Protein AF-A0A6A4HGK2-F1 (afdb_monomer_lite)

Sequence (133 aa):
MTDKCLGAQVQKRKSPIYAFFNAEPDVEFDNAGTASYIVFHCSTCRAQVKQGLQTSDKASTGALIRHAKFCWGEEAVNAVQGSKSIDKARDALKKFGKKSQSKLTAALRSVKGWAELFSTQPPSKQTIHVVTA

Secondary structure (DSSP, 8-state):
--HHHHHHHHTT---GGGGGB-SS-EEEE-TTS-EEEEEEEBTTT--EEEEESSSTTTT--HHHHHHHHHHH-HHHHHHHHT-S-HHHHHHHHHHH----THHHHHHHHTSTTHHHHS--S------------

Radius of gyration: 20.54 Å; chains: 1; bounding box: 51×46×52 Å

Foldseek 3Di:
DPPVVVVVLLVPDQQLLCLQWDSDWDFDADPVRHGFWTWTAGPQPRDTFTQGCPDPVNPDCPSSLVVCCVQVNPVLSVVSRPDRGNVVSNVVVVVSDRPDVVVVVVVLVPDPCSPVVDDPPDPDPPPPPPPDD

pLDDT: mean 72.95, std 16.95, range [35.44, 93.19]

Organism: NCBI:txid1447944

Structure (mmCIF, N/CA/C/O backbone):
data_AF-A0A6A4HGK2-F1
#
_entry.id   AF-A0A6A4HGK2-F1
#
loop_
_atom_site.group_PDB
_atom_site.id
_atom_site.type_symbol
_atom_site.label_atom_id
_atom_site.label_alt_id
_atom_site.label_comp_id
_atom_site.label_asym_id
_atom_site.label_entity_id
_atom_site.label_seq_id
_atom_site.pdbx_PDB_ins_code
_atom_site.Cartn_x
_atom_site.Cartn_y
_atom_site.Cartn_z
_atom_site.occupancy
_atom_site.B_iso_or_equiv
_atom_site.auth_seq_id
_atom_site.auth_comp_id
_atom_site.auth_asym_id
_atom_site.auth_atom_id
_atom_site.pdbx_PDB_model_num
ATOM 1 N N . MET A 1 1 ? 13.772 -16.734 -18.909 1.00 35.44 1 MET A N 1
ATOM 2 C CA . MET A 1 1 ? 14.214 -17.059 -17.526 1.00 35.44 1 MET A CA 1
ATOM 3 C C . MET A 1 1 ? 14.045 -15.902 -16.522 1.00 35.44 1 MET A C 1
ATOM 5 O O . MET A 1 1 ? 14.487 -16.033 -15.389 1.00 35.44 1 MET A O 1
ATOM 9 N N . THR A 1 2 ? 13.376 -14.799 -16.868 1.00 43.47 2 THR A N 1
ATOM 10 C CA . THR A 1 2 ? 13.310 -13.559 -16.060 1.00 43.47 2 THR A CA 1
ATOM 11 C C . THR A 1 2 ? 12.118 -13.466 -15.098 1.00 43.47 2 THR A C 1
ATOM 13 O O . THR A 1 2 ? 12.192 -12.740 -14.112 1.00 43.47 2 THR A O 1
ATOM 16 N N . ASP A 1 3 ? 11.063 -14.249 -15.320 1.00 41.59 3 ASP A N 1
ATOM 17 C CA . ASP A 1 3 ? 9.809 -14.171 -14.553 1.00 41.59 3 ASP A CA 1
ATOM 18 C C . ASP A 1 3 ? 9.937 -14.724 -13.112 1.00 41.59 3 ASP A C 1
ATOM 20 O O . ASP A 1 3 ? 9.478 -14.139 -12.130 1.00 41.59 3 ASP A O 1
ATOM 24 N N . LYS A 1 4 ? 10.697 -15.817 -12.950 1.00 39.50 4 LYS A N 1
ATOM 25 C CA . LYS A 1 4 ? 10.825 -16.554 -11.677 1.00 39.50 4 LYS A CA 1
ATOM 26 C C . LYS A 1 4 ? 11.646 -15.812 -10.610 1.00 39.50 4 LYS A C 1
ATOM 28 O O . LYS A 1 4 ? 11.382 -15.950 -9.416 1.00 39.50 4 LYS A O 1
ATOM 33 N N . CYS A 1 5 ? 12.633 -15.015 -11.024 1.00 43.06 5 CYS A N 1
ATOM 34 C CA . CYS A 1 5 ? 13.506 -14.264 -10.112 1.00 43.06 5 CYS A CA 1
ATOM 35 C C . CYS A 1 5 ? 12.821 -13.012 -9.540 1.00 43.06 5 CYS A C 1
ATOM 37 O O . CYS A 1 5 ? 13.136 -12.582 -8.429 1.00 43.06 5 CYS A O 1
ATOM 39 N N . LEU A 1 6 ? 11.862 -12.450 -10.280 1.00 49.12 6 LEU A N 1
ATOM 40 C CA . LEU A 1 6 ? 11.127 -11.250 -9.896 1.00 49.12 6 LEU A CA 1
ATOM 41 C C . LEU A 1 6 ? 10.060 -11.562 -8.836 1.00 49.12 6 LEU A C 1
ATOM 43 O O . LEU A 1 6 ? 9.984 -10.878 -7.812 1.00 49.12 6 LEU A O 1
ATOM 47 N N . GLY A 1 7 ? 9.340 -12.680 -9.005 1.00 46.69 7 GLY A N 1
ATOM 48 C CA . GLY A 1 7 ? 8.430 -13.214 -7.986 1.00 46.69 7 GLY A CA 1
ATOM 49 C C . GLY A 1 7 ? 9.133 -13.515 -6.653 1.00 46.69 7 GLY A C 1
ATOM 50 O O . GLY A 1 7 ? 8.592 -13.230 -5.583 1.00 46.69 7 GLY A O 1
ATOM 51 N N . ALA A 1 8 ? 10.385 -13.985 -6.695 1.00 42.53 8 ALA A N 1
ATOM 52 C CA . ALA A 1 8 ? 11.184 -14.256 -5.498 1.00 42.53 8 ALA A CA 1
ATOM 53 C C . ALA A 1 8 ? 11.617 -12.982 -4.733 1.00 42.53 8 ALA A C 1
ATOM 55 O O . ALA A 1 8 ? 11.755 -13.015 -3.508 1.00 42.53 8 ALA A O 1
ATOM 56 N N . GLN A 1 9 ? 11.806 -11.846 -5.419 1.00 48.97 9 GLN A N 1
ATOM 57 C CA . GLN A 1 9 ? 12.147 -10.555 -4.792 1.00 48.97 9 GLN A CA 1
ATOM 58 C C . GLN A 1 9 ? 10.925 -9.892 -4.131 1.00 48.97 9 GLN A C 1
ATOM 60 O O . GLN A 1 9 ? 11.051 -9.309 -3.052 1.00 48.97 9 GLN A O 1
ATOM 65 N N . VAL A 1 10 ? 9.727 -10.038 -4.713 1.00 50.34 10 VAL A N 1
ATOM 66 C CA . VAL A 1 10 ? 8.464 -9.594 -4.090 1.00 50.34 10 VAL A CA 1
ATOM 67 C C . VAL A 1 10 ? 8.172 -10.381 -2.802 1.00 50.34 10 VAL A C 1
ATOM 69 O O . VAL A 1 10 ? 7.734 -9.792 -1.813 1.00 50.34 10 VAL A O 1
ATOM 72 N N . GLN A 1 11 ? 8.498 -11.678 -2.768 1.00 49.38 11 GLN A N 1
ATOM 73 C CA . GLN A 1 11 ? 8.216 -12.587 -1.645 1.00 49.38 11 GLN A CA 1
ATOM 74 C C . GLN A 1 11 ? 9.076 -12.370 -0.388 1.00 49.38 11 GLN A C 1
ATOM 76 O O . GLN A 1 11 ? 8.726 -12.861 0.684 1.00 49.38 11 GLN A O 1
ATOM 81 N N . LYS A 1 12 ? 10.179 -11.612 -0.454 1.00 59.62 12 LYS A N 1
ATOM 82 C CA . LYS A 1 12 ? 11.090 -11.430 0.697 1.00 59.62 12 LYS A CA 1
ATOM 83 C C . LYS A 1 12 ? 10.748 -10.245 1.608 1.00 59.62 12 LYS A C 1
ATOM 85 O O . LYS A 1 12 ? 11.533 -9.889 2.488 1.00 59.62 12 LYS A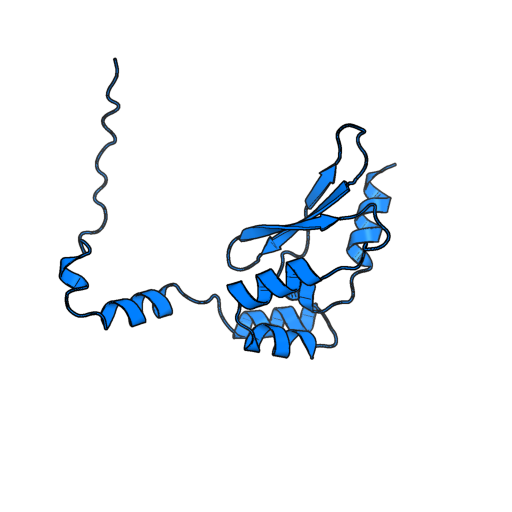 O 1
ATOM 90 N N . ARG A 1 13 ? 9.587 -9.616 1.421 1.00 71.56 13 ARG A N 1
ATOM 91 C CA . ARG A 1 13 ? 9.175 -8.428 2.177 1.00 71.56 13 ARG A CA 1
ATOM 92 C C . ARG A 1 13 ? 8.375 -8.809 3.414 1.00 71.56 13 ARG A C 1
ATOM 94 O O . ARG A 1 13 ? 7.239 -9.248 3.316 1.00 71.56 13 ARG A O 1
ATOM 101 N N . LYS A 1 14 ? 8.974 -8.596 4.588 1.00 77.56 14 LYS A N 1
ATOM 102 C CA . LYS A 1 14 ? 8.358 -8.893 5.895 1.00 77.56 14 LYS A CA 1
ATOM 103 C C . LYS A 1 14 ? 7.775 -7.666 6.602 1.00 77.56 14 LYS A C 1
ATOM 105 O O . LYS A 1 14 ? 7.131 -7.815 7.634 1.00 77.56 14 LYS A O 1
ATOM 110 N N . SER A 1 15 ? 8.021 -6.461 6.083 1.00 85.25 15 SER A N 1
ATOM 111 C CA . SER A 1 15 ? 7.582 -5.235 6.752 1.00 85.25 15 SER A CA 1
ATOM 112 C C . SER A 1 15 ? 6.055 -5.099 6.693 1.00 85.25 15 SER A C 1
ATOM 114 O O . SER A 1 15 ? 5.482 -5.177 5.603 1.00 85.25 15 SER A O 1
ATOM 116 N N . PRO A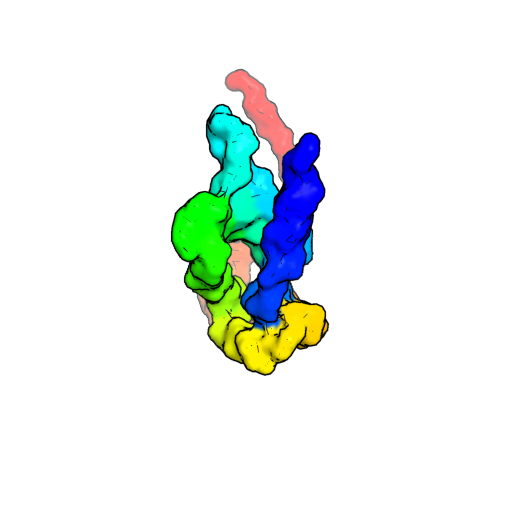 1 16 ? 5.376 -4.839 7.821 1.00 89.00 16 PRO A N 1
ATOM 117 C CA . PRO A 1 16 ? 3.923 -4.700 7.851 1.00 89.00 16 PRO A CA 1
ATOM 118 C C . PRO A 1 16 ? 3.417 -3.495 7.041 1.00 89.00 16 PRO A C 1
ATOM 120 O O . PRO A 1 16 ? 2.249 -3.466 6.665 1.00 89.00 16 PRO A O 1
ATOM 123 N N . ILE A 1 17 ? 4.284 -2.537 6.684 1.00 90.75 17 ILE A N 1
ATOM 124 C CA . ILE A 1 17 ? 3.916 -1.368 5.867 1.00 90.75 17 ILE A CA 1
ATOM 125 C C . ILE A 1 17 ? 3.326 -1.744 4.500 1.00 90.75 17 ILE A C 1
ATOM 127 O O . ILE A 1 17 ? 2.511 -1.011 3.945 1.00 90.75 17 ILE A O 1
ATOM 131 N N . TYR A 1 18 ? 3.689 -2.907 3.960 1.00 91.31 18 TYR A N 1
ATOM 132 C CA . TYR A 1 18 ? 3.158 -3.384 2.685 1.00 91.31 18 TYR A CA 1
ATOM 133 C C . TYR A 1 18 ? 1.670 -3.773 2.765 1.00 91.31 18 TYR A C 1
ATOM 135 O O . TYR A 1 18 ? 1.026 -3.935 1.732 1.00 91.31 18 TYR A O 1
ATOM 143 N N . ALA A 1 19 ? 1.083 -3.855 3.966 1.00 92.31 19 ALA A N 1
ATOM 144 C CA . ALA A 1 19 ? -0.348 -4.090 4.155 1.00 92.31 19 ALA A CA 1
ATOM 145 C C . ALA A 1 19 ? -1.231 -2.960 3.595 1.00 92.31 19 ALA A C 1
ATOM 147 O O . ALA A 1 19 ? -2.375 -3.215 3.228 1.00 92.31 19 ALA A O 1
ATOM 148 N N . PHE A 1 20 ? -0.703 -1.735 3.492 1.00 91.12 20 PHE A N 1
ATOM 149 C CA . PHE A 1 20 ? -1.418 -0.584 2.927 1.00 91.12 20 PHE A CA 1
ATOM 150 C C . PHE A 1 20 ? -1.538 -0.621 1.398 1.00 91.12 20 PHE A C 1
ATOM 152 O O . PHE A 1 20 ? -2.322 0.138 0.816 1.00 91.12 20 PHE A O 1
ATOM 159 N N . PHE A 1 21 ? -0.779 -1.495 0.742 1.00 91.62 21 PHE A N 1
ATOM 160 C CA . PHE A 1 21 ? -0.661 -1.569 -0.708 1.00 91.62 21 PHE A CA 1
ATOM 161 C C . PHE A 1 21 ? -1.168 -2.917 -1.230 1.00 91.62 21 PHE A C 1
ATOM 163 O O . PHE A 1 21 ? -1.302 -3.890 -0.479 1.00 91.62 21 PHE A O 1
ATOM 170 N N . ASN A 1 22 ? -1.459 -2.968 -2.530 1.00 89.44 22 ASN A N 1
ATOM 171 C CA . ASN A 1 22 ? -1.860 -4.198 -3.205 1.00 89.44 22 ASN A CA 1
ATOM 172 C C . ASN A 1 22 ? -0.793 -5.291 -3.035 1.00 89.44 22 ASN A C 1
ATOM 174 O O . ASN A 1 22 ? 0.405 -5.013 -2.972 1.00 89.44 22 ASN A O 1
ATOM 178 N N . ALA A 1 23 ? -1.250 -6.541 -2.924 1.00 86.06 23 ALA A N 1
ATOM 179 C CA . ALA A 1 23 ? -0.377 -7.690 -2.688 1.00 86.06 23 ALA A CA 1
ATOM 180 C C . ALA A 1 23 ? 0.548 -7.995 -3.863 1.00 86.06 23 ALA A C 1
ATOM 182 O O . ALA A 1 23 ? 1.669 -8.448 -3.648 1.00 86.06 23 ALA A O 1
ATOM 183 N N . GLU A 1 24 ? 0.071 -7.702 -5.065 1.00 85.88 24 GLU A N 1
ATOM 184 C CA . GLU A 1 24 ? 0.771 -7.898 -6.323 1.00 85.88 24 GLU A CA 1
ATOM 185 C C . GLU A 1 24 ? 1.158 -6.511 -6.846 1.00 85.88 24 GLU A C 1
ATOM 187 O O . GLU A 1 24 ? 0.308 -5.798 -7.385 1.00 85.88 24 GLU A O 1
ATOM 192 N N . PRO A 1 25 ? 2.389 -6.046 -6.570 1.00 87.06 25 PRO A N 1
ATOM 193 C CA . PRO A 1 25 ? 2.891 -4.813 -7.147 1.00 87.06 25 PRO A CA 1
ATOM 194 C C . PRO A 1 25 ? 3.392 -5.061 -8.572 1.00 87.06 25 PRO A C 1
ATOM 196 O O . PRO A 1 25 ? 3.902 -6.141 -8.877 1.00 87.06 25 PRO A O 1
ATOM 199 N N . ASP A 1 26 ? 3.322 -4.035 -9.413 1.00 88.56 26 ASP A N 1
ATOM 200 C CA . ASP A 1 26 ? 3.865 -4.112 -10.766 1.00 88.56 26 ASP A CA 1
ATOM 201 C C . ASP A 1 26 ? 5.386 -3.934 -10.750 1.00 88.56 26 ASP A C 1
ATOM 203 O O . ASP A 1 26 ? 5.974 -3.433 -9.781 1.00 88.56 26 ASP A O 1
ATOM 207 N N . VAL A 1 27 ? 6.031 -4.309 -11.852 1.00 86.81 27 VAL A N 1
ATOM 208 C CA . VAL A 1 27 ? 7.457 -4.057 -12.065 1.00 86.81 27 VAL A CA 1
ATOM 209 C C . VAL A 1 27 ? 7.651 -3.211 -13.304 1.00 86.81 27 VAL A C 1
ATOM 211 O O . VAL A 1 27 ? 7.134 -3.512 -14.375 1.00 86.81 27 VAL A O 1
ATOM 214 N N . GLU A 1 28 ? 8.431 -2.153 -13.135 1.00 86.62 28 GLU A N 1
ATOM 215 C CA . GLU A 1 28 ? 8.856 -1.271 -14.206 1.00 86.62 28 GLU A CA 1
ATOM 216 C C . GLU A 1 28 ? 10.280 -1.646 -14.629 1.00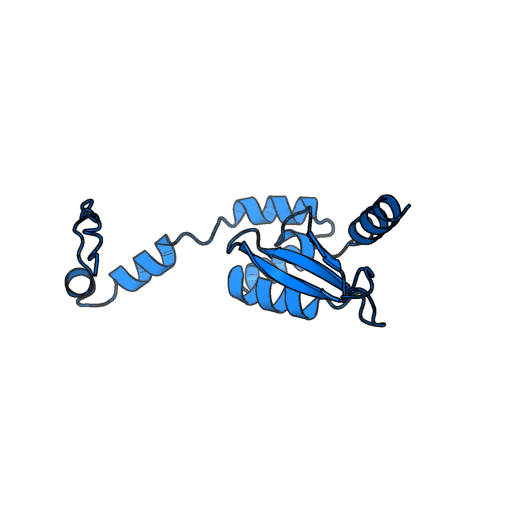 86.62 28 GLU A C 1
ATOM 218 O O . GLU A 1 28 ? 11.165 -1.867 -13.791 1.00 86.62 28 GLU A O 1
ATOM 223 N N . PHE A 1 29 ? 10.485 -1.730 -15.940 1.00 86.50 29 PHE A N 1
ATOM 224 C CA . PHE A 1 29 ? 11.768 -2.036 -16.561 1.00 86.50 29 PHE A CA 1
ATOM 225 C C . PHE A 1 29 ? 12.360 -0.756 -17.152 1.00 86.50 29 PHE A C 1
ATOM 227 O O . PHE A 1 29 ? 11.630 0.109 -17.631 1.00 86.50 29 PHE A O 1
ATOM 234 N N . ASP A 1 30 ? 13.679 -0.611 -17.082 1.00 84.56 30 ASP A N 1
ATOM 235 C CA . ASP A 1 30 ? 14.384 0.456 -17.786 1.00 84.56 30 ASP A CA 1
ATOM 236 C C . ASP A 1 30 ? 14.485 0.180 -19.297 1.00 84.56 30 ASP A C 1
ATOM 238 O O . ASP A 1 30 ? 14.103 -0.881 -19.796 1.00 84.56 30 ASP A O 1
ATOM 242 N N . ASN A 1 31 ? 15.037 1.146 -20.036 1.00 82.88 31 ASN A N 1
ATOM 243 C CA . ASN A 1 31 ? 15.228 1.043 -21.486 1.00 82.88 31 ASN A CA 1
ATOM 244 C C . ASN A 1 31 ? 16.147 -0.122 -21.906 1.00 82.88 31 ASN A C 1
ATOM 246 O O . ASN A 1 31 ? 16.145 -0.502 -23.072 1.00 82.88 31 ASN A O 1
ATOM 250 N N . ALA A 1 32 ? 16.927 -0.688 -20.978 1.00 83.19 32 ALA A N 1
ATOM 251 C CA . ALA A 1 32 ? 17.777 -1.852 -21.210 1.00 83.19 32 ALA A CA 1
ATOM 252 C C . ALA A 1 32 ? 17.062 -3.181 -20.883 1.00 83.19 32 ALA A C 1
ATOM 254 O O . ALA A 1 32 ? 17.678 -4.244 -20.945 1.00 83.19 32 ALA A O 1
ATOM 255 N N . GLY A 1 33 ? 15.772 -3.143 -20.523 1.00 79.12 33 GLY A N 1
ATOM 256 C CA . GLY A 1 33 ? 14.987 -4.319 -20.149 1.00 79.12 33 GLY A CA 1
ATOM 257 C C . GLY A 1 33 ? 15.294 -4.845 -18.745 1.00 79.12 33 GLY A C 1
ATOM 258 O O . GLY A 1 33 ? 14.918 -5.970 -18.410 1.00 79.12 33 GLY A O 1
ATOM 259 N N . THR A 1 34 ? 15.970 -4.055 -17.908 1.00 81.62 34 THR A N 1
ATOM 260 C CA . THR A 1 34 ? 16.326 -4.435 -16.539 1.00 81.62 34 THR A CA 1
ATOM 261 C C . THR A 1 34 ? 15.290 -3.898 -15.554 1.00 81.62 34 THR A C 1
ATOM 263 O O . THR A 1 34 ? 14.878 -2.743 -15.626 1.00 81.62 34 THR A O 1
ATOM 266 N N . ALA A 1 35 ? 14.849 -4.730 -14.604 1.00 81.38 35 ALA A N 1
ATOM 267 C CA . ALA A 1 35 ? 13.880 -4.323 -13.584 1.00 81.38 35 ALA A CA 1
ATOM 268 C C . ALA A 1 35 ? 14.461 -3.201 -12.705 1.00 81.38 35 ALA A C 1
ATOM 270 O O . ALA A 1 35 ? 15.418 -3.417 -11.954 1.00 81.38 35 ALA A O 1
ATOM 271 N N . SER A 1 36 ? 13.883 -2.005 -12.797 1.00 83.62 36 SER A N 1
ATOM 272 C CA . SER A 1 36 ? 14.408 -0.785 -12.178 1.00 83.62 36 SER A CA 1
ATOM 273 C C . SER A 1 36 ? 13.595 -0.367 -10.954 1.00 83.62 36 SER A C 1
ATOM 275 O O . SER A 1 36 ? 14.181 -0.005 -9.926 1.00 83.62 36 SER A O 1
ATOM 277 N N . TYR A 1 37 ? 12.267 -0.515 -11.010 1.00 85.06 37 TYR A N 1
ATOM 278 C CA . TYR A 1 37 ? 11.359 -0.175 -9.915 1.00 85.06 37 TYR A CA 1
ATOM 279 C C . TYR A 1 37 ? 10.292 -1.243 -9.694 1.00 85.06 37 TYR A C 1
ATOM 281 O O . TYR A 1 37 ? 9.810 -1.882 -10.623 1.00 85.06 37 TYR A O 1
ATOM 289 N N . ILE A 1 38 ? 9.870 -1.381 -8.440 1.00 87.25 38 ILE A N 1
ATOM 290 C CA . ILE A 1 38 ? 8.600 -2.011 -8.086 1.00 87.25 38 ILE A CA 1
ATOM 291 C C . ILE A 1 38 ? 7.582 -0.914 -7.801 1.00 87.25 38 ILE A C 1
ATOM 293 O O . ILE A 1 38 ? 7.848 0.010 -7.029 1.00 87.25 38 ILE A O 1
ATOM 297 N N . VAL A 1 39 ? 6.409 -1.032 -8.410 1.00 90.19 39 VAL A N 1
ATOM 298 C CA . VAL A 1 39 ? 5.328 -0.057 -8.332 1.00 90.19 39 VAL A CA 1
ATOM 299 C C . VAL A 1 39 ? 4.226 -0.603 -7.434 1.00 90.19 39 VAL A C 1
ATOM 301 O O . VAL A 1 39 ? 3.543 -1.573 -7.754 1.00 90.19 39 VAL A O 1
ATOM 304 N N . PHE A 1 40 ? 4.043 0.036 -6.283 1.00 90.94 40 PHE A N 1
ATOM 305 C CA . PHE A 1 40 ? 2.995 -0.306 -5.334 1.00 90.94 40 PHE A CA 1
ATOM 306 C C . PHE A 1 40 ? 1.772 0.572 -5.526 1.00 90.94 40 PHE A C 1
ATOM 308 O O . PHE A 1 40 ? 1.871 1.796 -5.517 1.00 90.94 40 PHE A O 1
ATOM 315 N N . HIS A 1 41 ? 0.603 -0.052 -5.586 1.00 92.19 41 HIS A N 1
ATOM 316 C CA . HIS A 1 41 ? -0.671 0.657 -5.621 1.00 92.19 41 HIS A CA 1
ATOM 317 C C . HIS A 1 41 ? -1.266 0.747 -4.228 1.00 92.19 41 HIS A C 1
ATOM 319 O O . HIS A 1 41 ? -1.412 -0.265 -3.541 1.00 92.19 41 HIS A O 1
ATOM 325 N N . CYS A 1 42 ? -1.621 1.955 -3.800 1.00 92.12 42 CYS A N 1
ATOM 326 C CA . CYS A 1 42 ? -2.322 2.146 -2.538 1.00 92.12 42 CYS A CA 1
ATOM 327 C C . CYS A 1 42 ? -3.717 1.516 -2.598 1.00 92.12 42 CYS A C 1
ATOM 329 O O . CYS A 1 42 ? -4.523 1.848 -3.468 1.00 92.12 42 CYS A O 1
ATOM 331 N N . SER A 1 43 ? -4.044 0.673 -1.621 1.00 89.12 43 SER A N 1
ATOM 332 C CA . SER A 1 43 ? -5.333 -0.034 -1.575 1.00 89.12 43 SER A CA 1
ATOM 333 C C . SER A 1 43 ? -6.545 0.883 -1.330 1.00 89.12 43 SER A C 1
ATOM 335 O O . SER A 1 43 ? -7.684 0.494 -1.598 1.00 89.12 43 SER A O 1
ATOM 337 N N . THR A 1 44 ? -6.317 2.119 -0.864 1.00 86.62 44 THR A N 1
ATOM 338 C CA . THR A 1 44 ? -7.376 3.122 -0.655 1.00 86.62 44 THR A CA 1
ATOM 339 C C . THR A 1 44 ? -7.487 4.108 -1.814 1.00 86.62 44 THR A C 1
ATOM 341 O O . THR A 1 44 ? -8.556 4.211 -2.413 1.00 86.62 44 THR A O 1
ATOM 344 N N . CYS A 1 45 ? -6.417 4.840 -2.146 1.00 88.44 45 CYS A N 1
ATOM 345 C CA . CYS A 1 45 ? -6.484 5.911 -3.150 1.00 88.44 45 CYS A CA 1
ATOM 346 C C . CYS A 1 45 ? -6.011 5.502 -4.550 1.00 88.44 45 CYS A C 1
ATOM 348 O O . CYS A 1 45 ? -6.109 6.315 -5.464 1.00 88.44 45 CYS A O 1
ATOM 350 N N . ARG A 1 46 ? -5.510 4.271 -4.732 1.00 89.50 46 ARG A N 1
ATOM 351 C CA . ARG A 1 46 ? -4.970 3.743 -6.000 1.00 89.50 46 ARG A CA 1
ATOM 352 C C . ARG A 1 46 ? -3.760 4.500 -6.562 1.00 89.50 46 ARG A C 1
ATOM 354 O O . ARG A 1 46 ? -3.317 4.197 -7.661 1.00 89.50 46 ARG A O 1
ATOM 361 N N . ALA A 1 47 ? -3.193 5.446 -5.811 1.00 90.44 47 ALA A N 1
ATOM 362 C CA . ALA A 1 47 ? -1.959 6.113 -6.202 1.00 90.44 47 ALA A CA 1
ATOM 363 C C . ALA A 1 47 ? -0.787 5.121 -6.239 1.00 90.44 47 ALA A C 1
ATOM 365 O O . ALA A 1 47 ? -0.686 4.231 -5.387 1.00 90.44 47 ALA A O 1
ATOM 366 N N . GLN A 1 48 ? 0.100 5.324 -7.210 1.00 93.19 48 GLN A N 1
ATOM 367 C CA . GLN A 1 48 ? 1.314 4.540 -7.397 1.00 93.19 48 GLN A CA 1
ATOM 368 C C . GLN A 1 48 ? 2.464 5.104 -6.558 1.00 93.19 48 GLN A C 1
ATOM 370 O O . GLN A 1 48 ? 2.716 6.308 -6.544 1.00 93.19 48 GLN A O 1
ATOM 375 N N . VAL A 1 49 ? 3.195 4.220 -5.886 1.00 91.56 49 VAL A N 1
ATOM 376 C CA . VAL A 1 49 ? 4.418 4.531 -5.143 1.00 91.56 49 VAL A CA 1
ATOM 377 C C . VAL A 1 49 ? 5.527 3.622 -5.654 1.00 91.56 49 VAL A C 1
ATOM 379 O O . VAL A 1 49 ? 5.445 2.402 -5.530 1.00 91.56 49 VAL A O 1
ATOM 382 N N . LYS A 1 50 ? 6.570 4.218 -6.236 1.00 89.56 50 LYS A N 1
ATOM 383 C CA . LYS A 1 50 ? 7.709 3.484 -6.796 1.00 89.56 50 LYS A CA 1
ATOM 384 C C . LYS A 1 50 ? 8.768 3.220 -5.720 1.00 89.56 50 LYS A C 1
ATOM 386 O O . LYS A 1 50 ? 9.120 4.118 -4.957 1.00 89.56 50 LYS A O 1
ATOM 391 N N . GLN A 1 51 ? 9.289 1.997 -5.678 1.00 86.50 51 GLN A N 1
ATOM 392 C CA . GLN A 1 51 ? 10.419 1.577 -4.846 1.00 86.50 51 GLN A CA 1
ATOM 393 C C . GLN A 1 51 ? 11.535 1.050 -5.758 1.00 86.50 51 GLN A C 1
ATOM 395 O O . GLN A 1 51 ? 11.303 0.132 -6.539 1.00 86.50 51 GLN A O 1
ATOM 400 N N . GLY A 1 52 ? 12.738 1.623 -5.669 1.00 82.38 52 GLY A N 1
ATOM 401 C CA . GLY A 1 52 ? 13.873 1.233 -6.514 1.00 82.38 52 GLY A CA 1
ATOM 402 C C . GLY A 1 52 ? 14.393 -0.181 -6.229 1.00 82.38 52 GLY A C 1
ATOM 403 O O . GLY A 1 52 ? 14.412 -0.625 -5.080 1.00 82.38 52 GLY A O 1
ATOM 404 N N . LEU A 1 53 ? 14.829 -0.875 -7.286 1.00 76.50 53 LEU A N 1
ATOM 405 C CA . LEU A 1 53 ? 15.375 -2.239 -7.238 1.00 76.50 53 LEU A CA 1
ATOM 406 C C . LEU A 1 53 ? 16.898 -2.317 -7.336 1.00 76.50 53 LEU A C 1
ATOM 408 O O . LEU A 1 53 ? 17.489 -3.329 -6.953 1.00 76.50 53 LEU A O 1
ATOM 412 N N . GLN A 1 54 ? 17.533 -1.285 -7.884 1.00 64.88 54 GLN A N 1
ATOM 413 C CA . GLN A 1 54 ? 18.920 -1.354 -8.344 1.00 64.88 54 GLN A CA 1
ATOM 414 C C . GLN A 1 54 ? 19.940 -0.929 -7.280 1.00 64.88 54 GLN A C 1
ATOM 416 O O . GLN A 1 54 ? 20.972 -1.580 -7.138 1.00 64.88 54 GLN A O 1
ATOM 421 N N . THR A 1 55 ? 19.640 0.091 -6.476 1.00 59.16 55 THR A N 1
ATOM 422 C CA . THR A 1 55 ? 20.600 0.691 -5.533 1.00 59.16 55 THR A CA 1
ATOM 423 C C . THR A 1 55 ? 20.706 -0.079 -4.215 1.00 59.16 55 THR A C 1
ATOM 425 O O . THR A 1 55 ? 19.861 -0.911 -3.913 1.00 59.16 55 THR A O 1
ATOM 428 N N . SER A 1 56 ? 21.730 0.190 -3.398 1.00 56.12 56 SER A N 1
ATOM 429 C CA . SER A 1 56 ? 21.908 -0.359 -2.036 1.00 56.12 56 SER A CA 1
ATOM 430 C C . SER A 1 56 ? 20.705 -0.137 -1.103 1.00 56.12 56 SER A C 1
ATOM 432 O O . SER A 1 56 ? 20.537 -0.860 -0.125 1.00 56.12 56 SER A O 1
ATOM 434 N N . ASP A 1 57 ? 19.818 0.796 -1.447 1.00 54.81 57 ASP A N 1
ATOM 435 C CA . ASP A 1 57 ? 18.593 1.151 -0.725 1.00 54.81 57 ASP A CA 1
ATOM 436 C C . ASP A 1 57 ? 17.376 0.279 -1.081 1.00 54.81 57 ASP A C 1
ATOM 438 O O . ASP A 1 57 ? 16.230 0.716 -0.936 1.00 54.81 57 ASP A O 1
ATOM 442 N N . LYS A 1 58 ? 17.589 -0.976 -1.510 1.00 58.59 58 LYS A N 1
ATOM 443 C CA . LYS A 1 58 ? 16.521 -1.920 -1.931 1.00 58.59 58 LYS A CA 1
ATOM 444 C C . LYS A 1 58 ? 15.404 -2.097 -0.895 1.00 58.59 58 LYS A C 1
ATOM 446 O O . LYS A 1 58 ? 14.307 -2.540 -1.234 1.00 58.59 58 LYS A O 1
ATOM 451 N N . ALA A 1 59 ? 15.657 -1.737 0.363 1.00 61.22 59 ALA A N 1
ATOM 452 C CA . ALA A 1 59 ? 14.728 -1.844 1.482 1.00 61.22 59 ALA A CA 1
ATOM 453 C C . ALA A 1 59 ? 14.125 -0.506 1.957 1.00 61.22 59 ALA A C 1
ATOM 455 O O . ALA A 1 59 ? 13.421 -0.503 2.966 1.00 61.22 59 ALA A O 1
ATOM 456 N N . SER A 1 60 ? 14.369 0.624 1.282 1.00 70.12 60 SER A N 1
ATOM 457 C CA . SER A 1 60 ? 13.866 1.915 1.763 1.00 70.12 60 SER A CA 1
ATOM 458 C C . SER A 1 60 ? 12.339 1.991 1.664 1.00 70.12 60 SER A C 1
ATOM 460 O O . SER A 1 60 ? 11.753 2.151 0.593 1.00 70.12 60 SER A O 1
ATOM 462 N N . THR A 1 61 ? 11.673 1.884 2.814 1.00 83.56 61 THR A N 1
ATOM 463 C CA . THR A 1 61 ? 10.215 2.005 2.944 1.00 83.56 61 THR A CA 1
ATOM 464 C C . THR A 1 61 ? 9.763 3.448 3.161 1.00 83.56 61 THR A C 1
ATOM 466 O O . THR A 1 61 ? 8.577 3.686 3.367 1.00 83.56 61 THR A O 1
ATOM 469 N N . GLY A 1 62 ? 10.670 4.431 3.125 1.00 87.31 62 GLY A N 1
ATOM 470 C CA . GLY A 1 62 ? 10.366 5.825 3.467 1.00 87.31 62 GLY A CA 1
ATOM 471 C C . GLY A 1 62 ? 9.266 6.444 2.598 1.00 87.31 62 GLY A C 1
ATOM 472 O O . GLY A 1 62 ? 8.353 7.085 3.122 1.00 87.31 62 GLY A O 1
ATOM 473 N N . ALA A 1 63 ? 9.296 6.197 1.284 1.00 89.19 63 ALA A N 1
ATOM 474 C CA . ALA A 1 63 ? 8.258 6.667 0.362 1.00 89.19 63 ALA A CA 1
ATOM 475 C C . ALA A 1 63 ? 6.890 6.029 0.664 1.00 89.19 63 ALA A C 1
ATOM 477 O O . ALA A 1 63 ? 5.874 6.725 0.714 1.00 89.19 63 ALA A O 1
ATOM 478 N N . LEU A 1 64 ? 6.876 4.723 0.950 1.00 90.69 64 LEU A N 1
ATOM 479 C CA . LEU A 1 64 ? 5.666 3.983 1.306 1.00 90.69 64 LEU A CA 1
ATOM 480 C C . LEU A 1 64 ? 5.090 4.458 2.644 1.00 90.69 64 LEU A C 1
ATOM 482 O O . LEU A 1 64 ? 3.884 4.661 2.744 1.00 90.69 64 LEU A O 1
ATOM 486 N N . ILE A 1 65 ? 5.938 4.685 3.653 1.00 91.94 65 ILE A N 1
ATOM 487 C CA . ILE A 1 65 ? 5.527 5.202 4.966 1.00 91.94 65 ILE A CA 1
ATOM 488 C C . ILE A 1 65 ? 4.929 6.598 4.823 1.00 91.94 65 ILE A C 1
ATOM 490 O O . ILE A 1 65 ? 3.848 6.849 5.351 1.00 91.94 65 ILE A O 1
ATOM 494 N N . ARG A 1 66 ? 5.596 7.503 4.093 1.00 92.94 66 ARG A N 1
ATOM 495 C CA . ARG A 1 66 ? 5.096 8.866 3.870 1.00 92.94 66 ARG A CA 1
ATOM 496 C C . ARG A 1 66 ? 3.718 8.840 3.209 1.00 92.94 66 ARG A C 1
ATOM 498 O O . ARG A 1 66 ? 2.803 9.508 3.688 1.00 92.94 66 ARG A O 1
ATOM 505 N N . HIS A 1 67 ? 3.552 8.031 2.162 1.00 92.69 67 HIS A N 1
ATOM 506 C CA . HIS A 1 67 ? 2.258 7.867 1.508 1.00 92.69 67 HIS A CA 1
ATOM 507 C C . HIS A 1 67 ? 1.204 7.274 2.453 1.00 92.69 67 HIS A C 1
ATOM 509 O O . HIS A 1 67 ? 0.090 7.789 2.536 1.00 92.69 67 HIS A O 1
ATOM 515 N N . ALA A 1 68 ? 1.546 6.215 3.191 1.00 91.06 68 ALA A N 1
ATOM 516 C CA . ALA A 1 68 ? 0.630 5.569 4.121 1.00 91.06 68 ALA A CA 1
ATOM 517 C C . ALA A 1 68 ? 0.165 6.538 5.220 1.00 91.06 68 ALA A C 1
ATOM 519 O O . ALA A 1 68 ? -1.032 6.612 5.478 1.00 91.06 68 ALA A O 1
ATOM 520 N N . LYS A 1 69 ? 1.064 7.350 5.796 1.00 90.94 69 LYS A N 1
ATOM 521 C CA . LYS A 1 69 ? 0.703 8.372 6.796 1.00 90.94 69 LYS A CA 1
ATOM 522 C C . LYS A 1 69 ? -0.263 9.401 6.223 1.00 90.94 69 LYS A C 1
ATOM 524 O O . LYS A 1 69 ? -1.265 9.713 6.857 1.00 90.94 69 LYS A O 1
ATOM 529 N N . PHE A 1 70 ? -0.003 9.882 5.009 1.00 88.56 70 PHE A N 1
ATOM 530 C CA . PHE A 1 70 ? -0.883 10.837 4.340 1.00 88.56 70 PHE A CA 1
ATOM 531 C C . PHE A 1 70 ? -2.265 10.234 4.036 1.00 88.56 70 PHE A C 1
ATOM 533 O O . PHE A 1 70 ? -3.299 10.811 4.369 1.00 88.56 70 PHE A O 1
ATOM 540 N N . CYS A 1 71 ? -2.303 9.042 3.440 1.00 89.31 71 CYS A N 1
ATOM 541 C CA . CYS A 1 71 ? -3.546 8.427 2.985 1.00 89.31 71 CYS A CA 1
ATOM 542 C C . CYS A 1 71 ? -4.372 7.859 4.154 1.00 89.31 71 CYS A C 1
ATOM 544 O O . CYS A 1 71 ? -5.556 8.170 4.314 1.00 89.31 71 CYS A O 1
ATOM 546 N N . TRP A 1 72 ? -3.745 7.083 5.034 1.00 87.56 72 TRP A N 1
ATOM 547 C CA . TRP A 1 72 ? -4.411 6.348 6.112 1.00 87.56 72 TRP A CA 1
ATOM 548 C C . TRP A 1 72 ? -4.410 7.084 7.450 1.00 87.56 72 TRP A C 1
ATOM 550 O O . TRP A 1 72 ? -5.320 6.888 8.249 1.00 87.56 72 TRP A O 1
ATOM 560 N N . GLY A 1 73 ? -3.513 8.049 7.643 1.00 87.81 73 GLY A N 1
ATOM 561 C CA . GLY A 1 73 ? -3.306 8.721 8.925 1.00 87.81 73 GLY A CA 1
ATOM 562 C C . GLY A 1 73 ? -2.216 8.041 9.750 1.00 87.81 73 GLY A C 1
ATOM 563 O O . GLY A 1 73 ? -1.927 6.857 9.580 1.00 87.81 73 GLY A O 1
ATOM 564 N N . GLU A 1 74 ? -1.605 8.806 10.649 1.00 88.25 74 GLU A N 1
ATOM 565 C CA . GLU A 1 74 ? -0.485 8.335 11.465 1.00 88.25 74 GLU A CA 1
ATOM 566 C C . GLU A 1 74 ? -0.882 7.206 12.423 1.00 88.25 74 GLU A C 1
ATOM 568 O O . GLU A 1 74 ? -0.150 6.228 12.545 1.00 88.25 74 GLU A O 1
ATOM 573 N N . GLU A 1 75 ? -2.081 7.270 13.008 1.00 86.50 75 GLU A N 1
ATOM 574 C CA . GLU A 1 75 ? -2.577 6.230 13.918 1.00 86.50 75 GLU A CA 1
ATOM 575 C C . GLU A 1 75 ? -2.693 4.859 13.244 1.00 86.50 75 GLU A C 1
ATOM 577 O O . GLU A 1 75 ? -2.248 3.850 13.791 1.00 86.50 75 GLU A O 1
ATOM 582 N N . ALA A 1 76 ? -3.223 4.820 12.017 1.00 87.19 76 ALA A N 1
ATOM 583 C CA . ALA A 1 76 ? -3.328 3.585 11.247 1.00 87.19 76 ALA A CA 1
ATOM 584 C C . ALA A 1 76 ? -1.940 3.012 10.923 1.00 87.19 76 ALA A C 1
ATOM 586 O O . ALA A 1 76 ? -1.725 1.804 11.030 1.00 87.19 76 ALA A O 1
ATOM 587 N N . VAL A 1 77 ? -0.982 3.875 10.562 1.00 89.75 77 VAL A N 1
ATOM 588 C CA . VAL A 1 77 ? 0.405 3.467 10.294 1.00 89.75 77 VAL A CA 1
ATOM 589 C C . VAL A 1 77 ? 1.067 2.893 11.541 1.00 89.75 77 VAL A C 1
ATOM 591 O O . VAL A 1 77 ? 1.667 1.824 11.450 1.00 89.75 77 VAL A O 1
ATOM 594 N N . ASN A 1 78 ? 0.915 3.536 12.697 1.00 88.19 78 ASN A N 1
ATOM 595 C CA . ASN A 1 78 ? 1.485 3.058 13.956 1.00 88.19 78 ASN A CA 1
ATOM 596 C C . ASN A 1 78 ? 0.874 1.712 14.380 1.00 88.19 78 ASN A C 1
ATOM 598 O O . ASN A 1 78 ? 1.606 0.791 14.744 1.00 88.19 78 ASN A O 1
ATOM 602 N N . ALA A 1 79 ? -0.448 1.555 14.248 1.00 85.62 79 ALA A N 1
ATOM 603 C CA . ALA A 1 79 ? -1.135 0.295 14.536 1.00 85.62 79 ALA A CA 1
ATOM 604 C C . ALA A 1 79 ? -0.632 -0.858 13.648 1.00 85.62 79 ALA A C 1
ATOM 606 O O . ALA A 1 79 ? -0.413 -1.972 14.125 1.00 85.62 79 ALA A O 1
ATOM 607 N N . VAL A 1 80 ? -0.401 -0.589 12.360 1.00 87.00 80 VAL A N 1
ATOM 608 C CA . VAL A 1 80 ? 0.143 -1.580 11.423 1.00 87.00 80 VAL A CA 1
ATOM 609 C C . VAL A 1 80 ? 1.608 -1.892 11.710 1.00 87.00 80 VAL A C 1
ATOM 611 O O . VAL A 1 80 ? 1.986 -3.059 11.662 1.00 87.00 80 VAL A O 1
ATOM 614 N N . GLN A 1 81 ? 2.437 -0.900 12.040 1.00 85.31 81 GLN A N 1
ATOM 615 C CA . GLN A 1 81 ? 3.852 -1.126 12.357 1.00 85.31 81 GLN A CA 1
ATOM 616 C C . GLN A 1 81 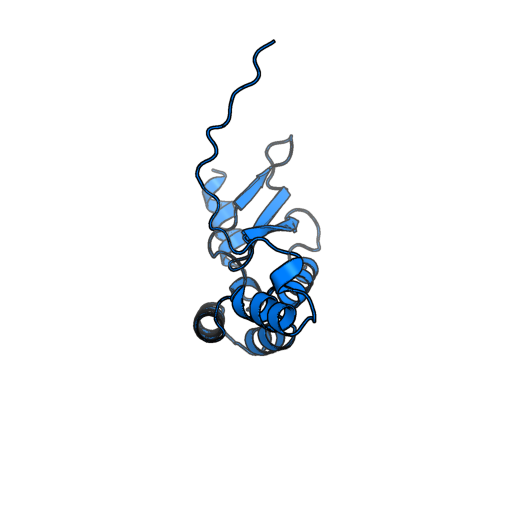? 4.060 -2.020 13.587 1.00 85.31 81 GLN A C 1
ATOM 618 O O . GLN A 1 81 ? 5.028 -2.775 13.622 1.00 85.31 81 GLN A O 1
ATOM 623 N N . GLY A 1 82 ? 3.131 -2.005 14.548 1.00 80.88 82 GLY A N 1
ATOM 624 C CA . GLY A 1 82 ? 3.124 -2.941 15.677 1.00 80.88 82 GLY A CA 1
ATOM 625 C C . GLY A 1 82 ? 2.732 -4.382 15.313 1.00 80.88 82 GLY A C 1
ATOM 626 O O . GLY A 1 82 ? 2.873 -5.288 16.137 1.00 80.88 82 GLY A O 1
ATOM 627 N N . SER A 1 83 ? 2.243 -4.632 14.092 1.00 81.69 83 SER A N 1
ATOM 628 C CA . SER A 1 83 ? 1.855 -5.971 13.645 1.00 81.69 83 SER A CA 1
ATOM 629 C C . SER A 1 83 ? 3.067 -6.813 13.248 1.00 81.69 83 SER A C 1
ATOM 631 O O . SER A 1 83 ? 3.907 -6.410 12.448 1.00 81.69 83 SER A O 1
ATOM 633 N N . LYS A 1 84 ? 3.100 -8.059 13.732 1.00 78.69 84 LYS A N 1
ATOM 634 C CA . LYS A 1 84 ? 4.133 -9.054 13.385 1.00 78.69 84 LYS A CA 1
ATOM 635 C C . LYS A 1 84 ? 3.926 -9.712 12.012 1.00 78.69 84 LYS A C 1
ATOM 637 O O . LYS A 1 84 ? 4.778 -10.477 11.574 1.00 78.69 84 LYS A O 1
ATOM 642 N N . SER A 1 85 ? 2.784 -9.482 11.361 1.00 84.69 85 SER A N 1
ATOM 643 C CA . SER A 1 85 ? 2.412 -10.113 10.087 1.00 84.69 85 SER A CA 1
ATOM 644 C C . SER A 1 85 ? 1.659 -9.132 9.189 1.00 84.69 85 SER A C 1
ATOM 646 O O . SER A 1 85 ? 0.812 -8.364 9.658 1.00 84.69 85 SER A O 1
ATOM 648 N N . ILE A 1 86 ? 1.960 -9.189 7.889 1.00 86.00 86 ILE A N 1
ATOM 649 C CA . ILE A 1 86 ? 1.284 -8.404 6.850 1.00 86.00 86 ILE A CA 1
ATOM 650 C C . ILE A 1 86 ? -0.197 -8.793 6.764 1.00 86.00 86 ILE A C 1
ATOM 652 O O . ILE A 1 86 ? -1.045 -7.911 6.676 1.00 86.00 86 ILE A O 1
ATOM 656 N N . ASP A 1 87 ? -0.531 -10.081 6.857 1.00 85.19 87 ASP A N 1
ATOM 657 C CA . ASP A 1 87 ? -1.919 -10.556 6.782 1.00 85.19 87 ASP A CA 1
ATOM 658 C C . ASP A 1 87 ? -2.749 -10.039 7.956 1.00 85.19 87 ASP A C 1
ATOM 660 O O . ASP A 1 87 ? -3.809 -9.445 7.762 1.00 85.19 87 ASP A O 1
ATOM 664 N N . LYS A 1 88 ? -2.200 -10.130 9.176 1.00 84.81 88 LYS A N 1
ATOM 665 C CA . LYS A 1 88 ? -2.848 -9.564 10.370 1.00 84.81 88 LYS A CA 1
ATOM 666 C C . LYS A 1 88 ? -3.022 -8.049 10.266 1.00 84.81 88 LYS A C 1
ATOM 668 O O . LYS A 1 88 ? -4.049 -7.520 10.686 1.00 84.81 88 LYS A O 1
ATOM 673 N N . ALA A 1 89 ? -2.042 -7.352 9.690 1.00 86.50 89 ALA A 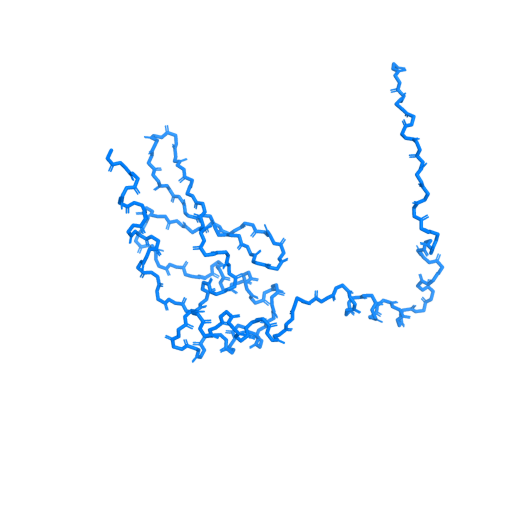N 1
ATOM 674 C CA . ALA A 1 89 ? -2.146 -5.919 9.441 1.00 86.50 89 ALA A CA 1
ATOM 675 C C . ALA A 1 89 ? -3.250 -5.599 8.422 1.00 86.50 89 ALA A C 1
ATOM 677 O O . ALA A 1 89 ? -4.034 -4.681 8.646 1.00 86.50 89 ALA A O 1
ATOM 678 N N . ARG A 1 90 ? -3.375 -6.376 7.339 1.00 87.88 90 ARG A N 1
ATOM 679 C CA . ARG A 1 90 ? -4.454 -6.214 6.352 1.00 87.88 90 ARG A CA 1
ATOM 680 C C . ARG A 1 90 ? -5.828 -6.438 6.966 1.00 87.88 90 ARG A C 1
ATOM 682 O O . ARG A 1 90 ? -6.737 -5.653 6.710 1.00 87.88 90 ARG A O 1
ATOM 689 N N . ASP A 1 91 ? -5.985 -7.463 7.797 1.00 84.56 91 ASP A N 1
ATOM 690 C CA . ASP A 1 91 ? -7.252 -7.711 8.487 1.00 84.56 91 ASP A CA 1
ATOM 691 C C . ASP A 1 91 ? -7.600 -6.606 9.484 1.00 84.56 91 ASP A C 1
ATOM 693 O O . ASP A 1 91 ? -8.763 -6.211 9.578 1.00 84.56 91 ASP A O 1
ATOM 697 N N . ALA A 1 92 ? -6.608 -6.041 10.177 1.00 80.94 92 ALA A N 1
ATOM 698 C CA . ALA A 1 92 ? -6.819 -4.851 10.994 1.00 80.94 92 ALA A CA 1
ATOM 699 C C . ALA A 1 92 ? -7.270 -3.659 10.133 1.00 80.94 92 ALA A C 1
ATOM 701 O O . ALA A 1 92 ? -8.247 -2.994 10.474 1.00 80.94 92 ALA A O 1
ATOM 702 N N . LEU A 1 93 ? -6.638 -3.426 8.977 1.00 82.38 93 LEU A N 1
ATOM 703 C CA . LEU A 1 93 ? -6.988 -2.325 8.071 1.00 82.38 93 LEU A CA 1
ATOM 704 C C . LEU A 1 93 ? -8.400 -2.431 7.490 1.00 82.38 93 LEU A C 1
ATOM 706 O O . LEU A 1 93 ? -9.058 -1.404 7.325 1.00 82.38 93 LEU A O 1
ATOM 710 N N . LYS A 1 94 ? -8.914 -3.646 7.251 1.00 80.31 94 LYS A N 1
ATOM 711 C CA . LYS A 1 94 ? -10.323 -3.845 6.863 1.00 80.31 94 LYS A CA 1
ATOM 712 C C . LYS A 1 94 ? -11.288 -3.259 7.903 1.00 80.31 94 LYS A C 1
ATOM 714 O O . LYS A 1 94 ? -12.332 -2.737 7.522 1.00 80.31 94 LYS A O 1
ATOM 719 N N . LYS A 1 95 ? -10.926 -3.294 9.193 1.00 73.38 95 LYS A N 1
ATOM 720 C CA . LYS A 1 95 ? -11.731 -2.742 10.298 1.00 73.38 95 LYS A CA 1
ATOM 721 C C . LYS A 1 95 ? -11.643 -1.219 10.410 1.00 73.38 95 LYS A C 1
ATOM 723 O O . LYS A 1 95 ? -12.613 -0.599 10.826 1.00 73.38 95 LYS A O 1
ATOM 728 N N . PHE A 1 96 ? -10.520 -0.613 10.016 1.00 68.00 96 PHE A N 1
ATOM 729 C CA . PHE A 1 96 ? -10.362 0.850 10.010 1.00 68.00 96 PHE A CA 1
ATOM 730 C C . PHE A 1 96 ? -11.252 1.548 8.968 1.00 68.00 96 PHE A C 1
ATOM 732 O O . PHE A 1 96 ? -11.523 2.742 9.097 1.00 68.00 96 PHE A O 1
ATOM 739 N N . GLY A 1 97 ? -11.746 0.800 7.974 1.00 57.97 97 GLY A N 1
ATOM 740 C CA . GLY A 1 97 ? -12.618 1.303 6.920 1.00 57.97 97 GLY A CA 1
ATOM 741 C C . GLY A 1 97 ? -11.872 2.186 5.917 1.00 57.97 97 GLY A C 1
ATOM 742 O O . GLY A 1 97 ? -10.937 2.916 6.248 1.00 57.97 97 GLY A O 1
ATOM 743 N N . LYS A 1 98 ? -12.298 2.155 4.648 1.00 57.78 98 LYS A N 1
ATOM 744 C CA . LYS A 1 98 ? -11.895 3.194 3.689 1.00 57.78 98 LYS A CA 1
ATOM 745 C C . LYS A 1 98 ? -12.357 4.513 4.292 1.00 57.78 98 LYS A C 1
ATOM 747 O O . LYS A 1 98 ? -13.543 4.606 4.598 1.00 57.78 98 LYS A O 1
ATOM 752 N N . LYS A 1 99 ? -11.462 5.493 4.487 1.00 56.31 99 LYS A N 1
ATOM 753 C CA . LYS A 1 99 ? -11.850 6.861 4.866 1.00 56.31 99 LYS A CA 1
ATOM 754 C C . LYS A 1 99 ? -12.904 7.304 3.866 1.00 56.31 99 LYS A C 1
ATOM 756 O O . LYS A 1 99 ? -12.608 7.643 2.724 1.00 56.31 99 LYS A O 1
ATOM 761 N N . SER A 1 100 ? -14.150 7.165 4.272 1.00 48.41 100 SER A N 1
ATOM 762 C CA . SER A 1 100 ? -15.280 7.423 3.425 1.00 48.41 100 SER A CA 1
ATOM 763 C C . SER A 1 100 ? -15.255 8.913 3.156 1.00 48.41 100 SER A C 1
ATOM 765 O O . SER A 1 100 ? -15.027 9.722 4.061 1.00 48.41 100 SER A O 1
ATOM 767 N N . GLN A 1 101 ? -15.518 9.265 1.902 1.00 51.69 101 GLN A N 1
ATOM 768 C CA . GLN A 1 101 ? -15.870 10.617 1.470 1.00 51.69 101 GLN A CA 1
ATOM 769 C C . GLN A 1 101 ? -16.787 11.321 2.491 1.00 51.69 101 GLN A C 1
ATOM 771 O O . GLN A 1 101 ? -16.690 12.525 2.672 1.00 51.69 101 GLN A O 1
ATOM 776 N N . SER A 1 102 ? -17.572 10.558 3.264 1.00 53.69 102 SER A N 1
ATOM 777 C CA . SER A 1 102 ? -18.397 11.033 4.370 1.00 53.69 102 SER A CA 1
ATOM 778 C C . SER A 1 102 ? -17.699 11.889 5.430 1.00 53.69 102 SER A C 1
ATOM 780 O O . SER A 1 102 ? -18.374 12.757 5.960 1.00 53.69 102 SER A O 1
ATOM 782 N N . LYS A 1 103 ? -16.404 11.729 5.752 1.00 56.12 103 LYS A N 1
ATOM 783 C CA . LYS A 1 103 ? -15.745 12.635 6.724 1.00 56.12 103 LYS A CA 1
ATOM 784 C C . LYS A 1 103 ? -15.513 14.026 6.134 1.00 56.12 103 LYS A C 1
ATOM 786 O O . LYS A 1 103 ? -15.738 15.019 6.817 1.00 56.12 103 LYS A O 1
ATOM 791 N N . LEU A 1 104 ? -15.124 14.094 4.860 1.00 59.03 104 LEU A N 1
ATOM 792 C CA . LEU A 1 104 ? -14.962 15.356 4.139 1.00 59.03 104 LEU A CA 1
ATOM 793 C C . LEU A 1 104 ? -16.331 15.992 3.857 1.00 59.03 104 LEU A C 1
ATOM 795 O O . LEU A 1 104 ? -16.527 17.168 4.129 1.00 59.03 104 LEU A O 1
ATOM 799 N N . THR A 1 105 ? -17.308 15.197 3.406 1.00 56.81 105 THR A N 1
ATOM 800 C CA . THR A 1 105 ? -18.694 15.640 3.197 1.00 56.81 105 THR A CA 1
ATOM 801 C C . THR A 1 105 ? -19.347 16.108 4.501 1.00 56.81 105 THR A C 1
ATOM 803 O O . THR A 1 105 ? -20.078 17.091 4.488 1.00 56.81 105 THR A O 1
ATOM 806 N N . ALA A 1 106 ? -19.083 15.449 5.634 1.00 59.59 106 ALA A N 1
ATOM 807 C CA . ALA A 1 106 ? -19.583 15.880 6.939 1.00 59.59 106 ALA A CA 1
ATOM 808 C C . ALA A 1 106 ? -18.911 17.175 7.414 1.00 59.59 106 ALA A C 1
ATOM 810 O O . ALA A 1 106 ? -19.608 18.068 7.879 1.00 59.59 106 ALA A O 1
ATOM 811 N N . ALA A 1 107 ? -17.590 17.309 7.252 1.00 61.19 107 ALA A N 1
ATOM 812 C CA . ALA A 1 107 ? -16.872 18.535 7.598 1.00 61.19 107 ALA A CA 1
ATOM 813 C C . ALA A 1 107 ? -17.314 19.730 6.735 1.00 61.19 107 ALA A C 1
ATOM 815 O O . ALA A 1 107 ? -17.523 20.821 7.259 1.00 61.19 107 ALA A O 1
ATOM 816 N N . LEU A 1 108 ? -17.524 19.518 5.432 1.00 63.62 108 LEU A N 1
ATOM 817 C CA . LEU A 1 108 ? -18.023 20.548 4.522 1.00 63.62 108 LEU A CA 1
ATOM 818 C C . LEU A 1 108 ? -19.483 20.920 4.787 1.00 63.62 108 LEU A C 1
ATOM 820 O O . LEU A 1 108 ? -19.830 22.087 4.670 1.00 63.62 108 LEU A O 1
ATOM 824 N N . ARG A 1 109 ? -20.330 19.982 5.233 1.00 63.53 109 ARG A N 1
ATOM 825 C CA . ARG A 1 109 ? -21.709 20.295 5.653 1.00 63.53 109 ARG A CA 1
ATOM 826 C C . ARG A 1 109 ? -21.762 21.293 6.819 1.00 63.53 109 ARG A C 1
ATOM 828 O O . ARG A 1 109 ? -22.743 22.018 6.940 1.00 63.53 109 ARG A O 1
ATOM 835 N N . SER A 1 110 ? -20.720 21.349 7.647 1.00 68.31 110 SER A N 1
ATOM 836 C CA . SER A 1 110 ? -20.604 22.318 8.743 1.00 68.31 110 SER A CA 1
ATOM 837 C C . SER A 1 110 ? -20.135 23.709 8.289 1.00 68.31 110 SER A C 1
ATOM 839 O O . SER A 1 110 ? -20.140 24.639 9.094 1.00 68.31 110 SER A O 1
ATOM 841 N N . VAL A 1 111 ? -19.731 23.882 7.023 1.00 74.50 111 VAL A N 1
ATOM 842 C CA . VAL A 1 111 ? -19.353 25.185 6.458 1.00 74.50 111 VAL A CA 1
ATOM 843 C C . VAL A 1 111 ? -20.622 25.965 6.101 1.00 74.50 111 VAL A C 1
ATOM 845 O O . VAL A 1 111 ? -21.471 25.503 5.338 1.00 74.50 111 VAL A O 1
ATOM 848 N N . LYS A 1 112 ? -20.764 27.174 6.655 1.00 68.19 112 LYS A N 1
ATOM 849 C CA . LYS A 1 112 ? -21.896 28.069 6.374 1.00 68.19 112 LYS A CA 1
ATOM 850 C C . LYS A 1 112 ? -21.925 28.422 4.878 1.00 68.19 112 LYS A C 1
ATOM 852 O O . LYS A 1 112 ? -20.906 28.832 4.336 1.00 68.19 112 LYS A O 1
ATOM 857 N N . GLY A 1 113 ? -23.076 28.246 4.226 1.00 66.19 113 GLY A N 1
ATOM 858 C CA . GLY A 1 113 ? -23.235 28.469 2.779 1.00 66.19 113 GLY A CA 1
ATOM 859 C C . GLY A 1 113 ? -22.818 27.286 1.895 1.00 66.19 113 GLY A C 1
ATOM 860 O O . GLY A 1 113 ? -22.866 27.382 0.675 1.00 66.19 113 GLY A O 1
ATOM 861 N N . TRP A 1 114 ? -22.451 26.133 2.470 1.00 60.66 114 TRP A N 1
ATOM 862 C CA . TRP A 1 114 ? -22.080 24.942 1.692 1.00 60.66 114 TRP A CA 1
ATOM 863 C C . TRP A 1 114 ? -23.148 24.511 0.675 1.00 60.66 114 TRP A C 1
ATOM 865 O O . TRP A 1 114 ? -22.822 24.174 -0.462 1.00 60.66 114 TRP A O 1
ATOM 875 N N . ALA A 1 115 ? -24.423 24.546 1.072 1.00 61.25 115 ALA A N 1
ATOM 876 C CA . ALA A 1 115 ? -25.542 24.198 0.194 1.00 61.25 115 ALA A CA 1
ATOM 877 C C . ALA A 1 115 ? -25.736 25.193 -0.967 1.00 61.25 115 ALA A C 1
ATOM 879 O O . ALA A 1 115 ? -26.368 24.844 -1.957 1.00 61.25 115 ALA A O 1
ATOM 880 N N . GLU A 1 116 ? -25.191 26.407 -0.853 1.00 6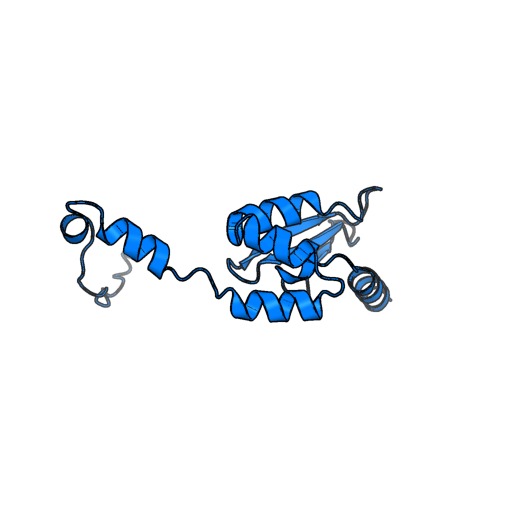3.09 116 GLU A N 1
ATOM 881 C CA . GLU A 1 116 ? -25.267 27.461 -1.871 1.00 63.09 116 GLU A CA 1
ATOM 882 C C . GLU A 1 116 ? -24.081 27.399 -2.850 1.00 63.09 116 GLU A C 1
ATOM 884 O O . GLU A 1 116 ? -24.180 27.880 -3.975 1.00 63.09 116 GLU A O 1
ATOM 889 N N . LEU A 1 117 ? -22.966 26.773 -2.448 1.00 59.72 117 LEU A N 1
ATOM 890 C CA . LEU A 1 117 ? -21.739 26.652 -3.248 1.00 59.72 117 LEU A CA 1
ATOM 891 C C . LEU A 1 117 ? -21.735 25.446 -4.198 1.00 59.72 117 LEU A C 1
ATOM 893 O O . LEU A 1 117 ? -20.991 25.436 -5.177 1.00 59.72 117 LEU A O 1
ATOM 897 N N . PHE A 1 118 ? -22.542 24.422 -3.916 1.00 56.62 118 PHE A N 1
ATOM 898 C CA . PHE A 1 118 ? -22.578 23.192 -4.703 1.00 56.62 118 PHE A CA 1
ATOM 899 C C . PHE A 1 118 ? -24.013 22.842 -5.064 1.00 56.62 118 PHE A C 1
ATOM 901 O O . PHE A 1 118 ? -24.863 22.685 -4.191 1.00 56.62 118 PHE A O 1
ATOM 908 N N . SER A 1 119 ? -24.269 22.671 -6.362 1.00 58.00 119 SER A N 1
ATOM 909 C CA . SER A 1 119 ? -25.557 22.171 -6.831 1.00 58.00 119 SER A CA 1
ATOM 910 C C . SER A 1 119 ? -25.818 20.787 -6.234 1.00 58.00 119 SER A C 1
ATOM 912 O O . SER A 1 119 ? -25.024 19.861 -6.404 1.00 58.00 119 SER A O 1
ATOM 914 N N . THR A 1 120 ? -26.940 20.644 -5.531 1.00 57.69 120 THR A N 1
ATOM 915 C CA . THR A 1 120 ? -27.458 19.350 -5.062 1.00 57.69 120 THR A CA 1
ATOM 916 C C . THR A 1 120 ? -28.213 18.608 -6.160 1.00 57.69 120 THR A C 1
ATOM 918 O O . THR A 1 120 ? -28.666 17.483 -5.940 1.00 57.69 120 THR A O 1
ATOM 921 N N . GLN A 1 121 ? -28.341 19.213 -7.346 1.00 55.88 121 GLN A N 1
ATOM 922 C CA . GLN A 1 121 ? -28.936 18.559 -8.494 1.00 55.88 121 GLN A CA 1
ATOM 923 C C . GLN A 1 121 ? -28.024 17.392 -8.895 1.00 55.88 121 GLN A C 1
ATOM 925 O O . GLN A 1 121 ? -26.854 17.626 -9.218 1.00 55.88 121 GLN A O 1
ATOM 930 N N . PRO A 1 122 ? -28.511 16.134 -8.878 1.00 53.78 122 PRO A N 1
ATOM 931 C CA . PRO A 1 122 ? -27.738 15.034 -9.433 1.00 53.78 122 PRO A CA 1
ATOM 932 C C . PRO A 1 122 ? -27.369 15.414 -10.869 1.00 53.78 122 PRO A C 1
ATOM 934 O O . PRO A 1 122 ? -28.224 15.980 -11.560 1.00 53.78 122 PRO A O 1
ATOM 937 N N . PRO A 1 123 ? -26.126 15.159 -11.319 1.00 50.06 123 PRO A N 1
ATOM 938 C CA . PRO A 1 123 ? -25.724 15.500 -12.673 1.00 50.06 123 PRO A CA 1
ATOM 939 C C . PRO A 1 123 ? -26.714 14.837 -13.627 1.00 50.06 123 PRO A C 1
ATOM 941 O O . PRO A 1 123 ? -26.743 13.612 -13.769 1.00 50.06 123 PRO A O 1
ATOM 944 N N . SER A 1 124 ? -27.588 15.644 -14.233 1.00 57.53 124 SER A N 1
ATOM 945 C CA . SER A 1 124 ? -28.409 15.160 -15.323 1.00 57.53 124 SER A CA 1
ATOM 946 C C . SER A 1 124 ? -27.450 14.847 -16.458 1.00 57.53 124 SER A C 1
ATOM 948 O O . SER A 1 124 ? -26.409 15.492 -16.607 1.00 57.53 124 SER A O 1
ATOM 950 N N . LYS A 1 125 ? -27.759 13.800 -17.222 1.00 55.84 125 LYS A N 1
ATOM 951 C CA . LYS A 1 125 ? -26.986 13.427 -18.403 1.00 55.84 125 LYS A CA 1
ATOM 952 C C . LYS A 1 125 ? -27.110 14.566 -19.417 1.00 55.84 125 LYS A C 1
ATOM 954 O O . LYS A 1 125 ? -27.964 14.514 -20.293 1.00 55.84 125 LYS A O 1
ATOM 959 N N . GLN A 1 126 ? -26.314 15.621 -19.272 1.00 49.06 126 GLN A N 1
ATOM 960 C CA . GLN A 1 126 ? -26.091 16.557 -20.354 1.00 49.06 126 GLN A CA 1
ATOM 961 C C . GLN A 1 126 ? -25.299 15.780 -21.392 1.00 49.06 126 GLN A C 1
ATOM 963 O O . GLN A 1 126 ? -24.124 15.459 -21.213 1.00 49.06 126 GLN A O 1
ATOM 968 N N . THR A 1 127 ? -26.029 15.381 -22.428 1.00 46.62 127 THR A N 1
ATOM 969 C CA . THR A 1 127 ? -25.509 14.953 -23.713 1.00 46.62 127 THR A CA 1
ATOM 970 C C . THR A 1 127 ? -24.343 15.859 -24.071 1.00 46.62 127 THR A C 1
ATOM 972 O O . THR A 1 127 ? -24.507 17.069 -24.218 1.00 46.62 127 THR A O 1
ATOM 975 N N . ILE A 1 128 ? -23.157 15.262 -24.163 1.00 50.62 128 ILE A N 1
ATOM 976 C CA . ILE A 1 128 ? -21.971 15.894 -24.724 1.00 50.62 128 ILE A CA 1
ATOM 977 C C . ILE A 1 128 ? -22.350 16.247 -26.161 1.00 50.62 128 ILE A C 1
ATOM 979 O O . ILE A 1 128 ? -22.351 15.380 -27.034 1.00 50.62 128 ILE A O 1
ATOM 983 N N . HIS A 1 129 ? -22.731 17.495 -26.415 1.00 48.56 129 HIS A N 1
ATOM 984 C CA . HIS A 1 129 ? -22.739 17.983 -27.780 1.00 48.56 129 HIS A CA 1
ATOM 985 C C . HIS A 1 129 ? -21.276 18.145 -28.168 1.00 48.56 129 HIS A C 1
ATOM 987 O O . HIS A 1 129 ? -20.595 19.073 -27.737 1.00 48.56 129 HIS A O 1
ATOM 993 N N . VAL A 1 130 ? -20.786 17.165 -28.927 1.00 48.56 130 VAL A N 1
ATOM 994 C CA . VAL A 1 130 ? -19.531 17.260 -29.663 1.00 48.56 130 VAL A CA 1
ATOM 995 C C . VAL A 1 130 ? -19.656 18.485 -30.562 1.00 48.56 130 VAL A C 1
ATOM 997 O O . VAL A 1 130 ? -20.364 18.450 -31.568 1.00 48.56 130 VAL A O 1
ATOM 1000 N N . VAL A 1 131 ? -19.006 19.584 -30.183 1.00 38.41 131 VAL A N 1
ATOM 1001 C CA . VAL A 1 131 ? -18.780 20.695 -31.104 1.00 38.41 131 VAL A CA 1
ATOM 1002 C C . VAL A 1 131 ? -17.761 20.184 -32.112 1.00 38.41 131 VAL A C 1
ATOM 1004 O O . VAL A 1 131 ? -16.597 19.967 -31.783 1.00 38.41 131 VAL A O 1
ATOM 1007 N N . THR A 1 132 ? -18.250 19.878 -33.310 1.00 43.50 132 THR A N 1
ATOM 1008 C CA . THR A 1 132 ? -17.415 19.552 -34.463 1.00 43.50 132 THR A CA 1
ATOM 1009 C C . THR A 1 132 ? -17.205 20.831 -35.266 1.00 43.50 132 THR A C 1
ATOM 1011 O O . THR A 1 132 ? -18.193 21.496 -35.575 1.00 43.50 132 THR A O 1
ATOM 1014 N N . ALA A 1 133 ? -15.934 21.053 -35.623 1.00 46.66 133 ALA A N 1
ATOM 1015 C CA . ALA A 1 133 ? -15.346 22.077 -36.496 1.00 46.66 133 ALA A CA 1
ATOM 1016 C C . ALA A 1 133 ? -15.264 23.505 -35.935 1.00 46.66 133 ALA A C 1
ATOM 1018 O O . ALA A 1 133 ? -16.298 24.201 -35.862 1.00 46.66 133 ALA A O 1
#